Protein AF-A0AAN6EFH6-F1 (afdb_monomer)

Solvent-accessible surface area (backbone atoms only — not comparable to full-atom values): 8508 Å² total; per-residue (Å²): 135,86,79,78,78,80,76,51,71,67,56,56,50,52,53,49,53,52,50,52,51,48,52,50,52,50,49,52,53,52,48,52,51,59,75,43,40,64,59,54,35,51,49,51,51,49,50,53,52,48,44,20,63,74,75,39,75,72,63,33,43,45,85,37,90,80,42,63,46,86,91,47,92,83,66,49,70,56,91,55,82,63,49,54,42,30,51,51,43,48,54,44,51,52,51,41,49,51,53,46,45,30,64,72,47,38,34,56,50,36,46,72,70,65,50,82,51,67,73,57,33,54,52,48,18,58,52,49,49,52,52,54,50,50,54,53,51,50,52,51,49,53,50,51,64,72,70,51,84,132

Foldseek 3Di:
DDDDDDDDPVRVVVVVVVVVVVVVVVVVVVVVCVVCLLVVLVVVLCVVVVCCVPPVVVPQLQCDQDAFDPPDPVRDGDDDPSVVNVVVSVVSVVSNVLVCCLPVPQLVVCVVVVDPDPVVSNVSSVVVSVVVVCVVVVVVVVVVVVPDDD

Secondary structure (DSSP, 8-state):
--PPPPPPH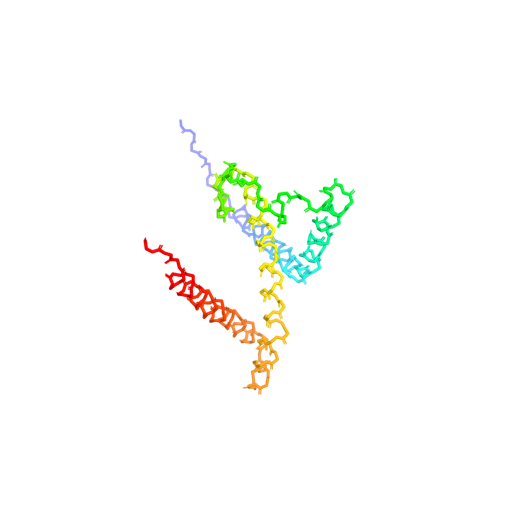HHHHHHHHHHHHHHHHHHHHHHHHHHTHHHHHHHHHHHHHHHHHHTSTT--TTTS---BPTT-TT--B---TTHHHHHHHHHHHHHHHHHHHIIIIIHHHHHHTT---HHHHHHHHHHHHHHHHHHHHHHHHHHHHHHS--

Structure (mmCIF, N/CA/C/O backbone):
data_AF-A0AAN6EFH6-F1
#
_entry.id   AF-A0AAN6EFH6-F1
#
loop_
_atom_site.group_PDB
_atom_site.id
_atom_site.type_symbol
_atom_site.label_atom_id
_atom_site.label_alt_id
_atom_site.label_comp_id
_atom_site.label_asym_id
_atom_site.label_entity_id
_atom_site.label_seq_id
_atom_site.pdbx_PDB_ins_code
_atom_site.Cartn_x
_atom_site.Cartn_y
_atom_site.Cartn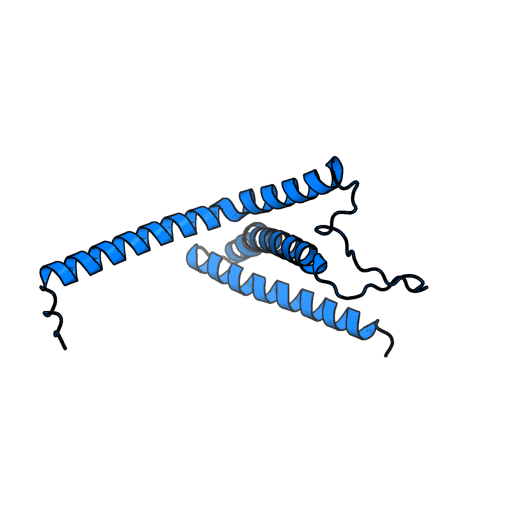_z
_atom_site.occupancy
_atom_site.B_iso_or_equiv
_atom_site.auth_seq_id
_atom_site.auth_comp_id
_atom_site.auth_asym_id
_atom_site.auth_atom_id
_atom_site.pdbx_PDB_model_num
ATOM 1 N N . MET A 1 1 ? 22.820 33.861 32.616 1.00 56.91 1 MET A N 1
ATOM 2 C CA . MET A 1 1 ? 22.102 32.608 32.305 1.00 56.91 1 MET A CA 1
ATOM 3 C C . MET A 1 1 ? 20.735 32.721 32.968 1.00 56.91 1 MET A C 1
ATOM 5 O O . MET A 1 1 ? 20.654 32.576 34.175 1.00 56.91 1 MET A O 1
ATOM 9 N N . SER A 1 2 ? 19.714 33.188 32.241 1.00 62.75 2 SER A N 1
ATOM 10 C CA . SER A 1 2 ? 18.385 33.460 32.815 1.00 62.75 2 SER A CA 1
ATOM 11 C C . SER A 1 2 ? 17.643 32.137 33.010 1.00 62.75 2 SER A C 1
ATOM 13 O O . SER A 1 2 ? 17.347 31.443 32.037 1.00 62.75 2 SER A O 1
ATOM 15 N N . GLU A 1 3 ? 17.396 31.765 34.267 1.00 67.75 3 GLU A N 1
ATOM 16 C CA . GLU A 1 3 ? 16.515 30.653 34.618 1.00 67.75 3 GLU A CA 1
ATOM 17 C C . GLU A 1 3 ? 15.085 31.006 34.193 1.00 67.75 3 GLU A C 1
ATOM 19 O O . GLU A 1 3 ? 14.548 32.049 34.567 1.00 67.75 3 GLU A O 1
ATOM 24 N N . ARG A 1 4 ? 14.466 30.156 33.365 1.00 72.56 4 ARG A N 1
ATOM 25 C CA . ARG A 1 4 ? 13.043 30.302 33.038 1.00 72.56 4 ARG A CA 1
ATOM 26 C C . ARG A 1 4 ? 12.221 30.005 34.299 1.00 72.56 4 ARG A C 1
ATOM 28 O O . ARG A 1 4 ? 12.445 28.951 34.894 1.00 72.56 4 ARG A O 1
ATOM 35 N N . PRO A 1 5 ? 11.262 30.865 34.683 1.00 75.44 5 PRO A N 1
ATOM 36 C CA . PRO A 1 5 ? 10.420 30.616 35.847 1.00 75.44 5 PRO A CA 1
ATOM 37 C C . PRO A 1 5 ? 9.601 29.332 35.663 1.00 75.44 5 PRO A C 1
ATOM 39 O O . PRO A 1 5 ? 9.161 29.009 34.555 1.00 75.44 5 PRO A O 1
ATOM 42 N N . ALA A 1 6 ? 9.416 28.584 36.753 1.00 80.38 6 ALA A N 1
ATOM 43 C CA . ALA A 1 6 ? 8.609 27.369 36.760 1.00 80.38 6 ALA A CA 1
ATOM 44 C C . ALA A 1 6 ? 7.155 27.695 36.379 1.00 80.38 6 ALA A C 1
ATOM 46 O O . ALA A 1 6 ? 6.561 28.624 36.927 1.00 80.38 6 ALA A O 1
ATOM 47 N N . LYS A 1 7 ? 6.590 26.935 35.432 1.00 83.00 7 LYS A N 1
ATOM 48 C CA . LYS A 1 7 ? 5.215 27.139 34.952 1.00 83.00 7 LYS A CA 1
ATOM 49 C C . LYS A 1 7 ? 4.211 27.027 36.096 1.00 83.00 7 LYS A C 1
ATOM 51 O O . LYS A 1 7 ? 4.292 26.104 36.910 1.00 83.00 7 LYS A O 1
ATOM 56 N N . SER A 1 8 ? 3.226 27.919 36.099 1.00 89.06 8 SER A N 1
ATOM 57 C CA . SER A 1 8 ? 2.106 27.857 37.036 1.00 89.06 8 SER A CA 1
ATOM 58 C C . SER A 1 8 ? 1.312 26.562 36.834 1.00 89.06 8 SER A C 1
ATOM 60 O O . SER A 1 8 ? 1.188 26.052 35.715 1.00 89.06 8 SER A O 1
ATOM 62 N N . TYR A 1 9 ? 0.731 26.025 37.911 1.00 87.62 9 TYR A N 1
ATOM 63 C CA . TYR A 1 9 ? -0.115 24.826 37.862 1.00 87.62 9 TYR A CA 1
ATOM 64 C C . TYR A 1 9 ? -1.192 24.926 36.766 1.00 87.62 9 TYR A C 1
ATOM 66 O O . TYR A 1 9 ? -1.396 23.970 36.014 1.00 87.62 9 TYR A O 1
ATOM 74 N N . PHE A 1 10 ? -1.814 26.100 36.617 1.00 91.62 10 PHE A N 1
ATOM 75 C CA . PHE A 1 10 ? -2.847 26.354 35.611 1.00 91.62 10 PHE A CA 1
ATOM 76 C C . PHE A 1 10 ? -2.316 26.294 34.177 1.00 91.62 10 PHE A C 1
ATOM 78 O O . PHE A 1 10 ? -2.964 25.692 33.325 1.00 91.62 10 PHE A O 1
ATOM 85 N N . GLU A 1 11 ? -1.120 26.828 33.920 1.00 90.31 11 GLU A N 1
ATOM 86 C CA . GLU A 1 11 ? -0.471 26.739 32.605 1.00 90.31 11 GLU A CA 1
ATOM 87 C C . GLU A 1 11 ? -0.141 25.281 32.268 1.00 90.31 11 GLU A C 1
ATOM 89 O O . GLU A 1 11 ? -0.429 24.807 31.173 1.00 90.31 11 GLU A O 1
ATOM 94 N N . SER A 1 12 ? 0.375 24.523 33.243 1.00 88.75 12 SER A N 1
ATOM 95 C CA . SER A 1 12 ? 0.679 23.100 33.050 1.00 88.75 12 SER A CA 1
ATOM 96 C C . SER A 1 12 ? -0.571 22.250 32.777 1.00 88.75 12 SER A C 1
ATOM 98 O O . SER A 1 12 ? -0.511 21.283 32.013 1.00 88.75 12 SER A O 1
ATOM 100 N N . LYS A 1 13 ? -1.711 22.598 33.391 1.00 92.75 13 LYS A N 1
ATOM 101 C CA . LYS A 1 13 ? -2.997 21.922 33.186 1.00 92.75 13 LYS A CA 1
ATOM 102 C C . LYS A 1 13 ? -3.584 22.274 31.818 1.00 92.75 13 LYS A C 1
ATOM 104 O O . LYS A 1 13 ? -3.975 21.363 31.091 1.00 92.75 13 LYS A O 1
ATOM 109 N N . ALA A 1 14 ? -3.558 23.553 31.441 1.00 93.62 14 ALA A N 1
ATOM 110 C CA . ALA A 1 14 ? -4.000 24.024 30.131 1.00 93.62 14 ALA A CA 1
ATOM 111 C C . ALA A 1 14 ? -3.192 23.385 28.988 1.00 93.62 14 ALA A C 1
ATOM 113 O O . ALA A 1 14 ? -3.777 22.906 28.017 1.00 93.62 14 ALA A O 1
ATOM 114 N N . ASP A 1 15 ? -1.866 23.276 29.132 1.00 93.31 15 ASP A N 1
ATOM 115 C CA . ASP A 1 15 ? -0.997 22.609 28.153 1.00 93.31 15 ASP A CA 1
ATOM 116 C C . ASP A 1 15 ? -1.350 21.119 27.984 1.00 93.31 15 ASP A C 1
ATOM 118 O O . ASP A 1 15 ? -1.393 20.607 26.862 1.00 93.31 15 ASP A O 1
ATOM 122 N N . LYS A 1 16 ? -1.637 20.408 29.087 1.00 90.75 16 LYS A N 1
ATOM 123 C CA . LYS A 1 16 ? -2.042 18.989 29.060 1.00 90.75 16 LYS A CA 1
ATOM 124 C C . LYS A 1 16 ? -3.399 18.791 28.392 1.00 90.75 16 LYS A C 1
ATOM 126 O O . LYS A 1 16 ? -3.548 17.878 27.582 1.00 90.75 16 LYS A O 1
ATOM 131 N N . GLU A 1 17 ? -4.374 19.640 28.704 1.00 91.69 17 GLU A N 1
ATOM 132 C CA . GLU A 1 17 ? -5.705 19.609 28.089 1.00 91.69 17 GLU A CA 1
ATOM 133 C C . GLU A 1 17 ? -5.634 19.935 26.589 1.00 91.69 17 GLU A C 1
ATOM 135 O O . GLU A 1 17 ? -6.232 19.230 25.772 1.00 91.69 17 GLU A O 1
ATOM 140 N N . ALA A 1 18 ? -4.830 20.930 26.201 1.00 91.06 18 ALA A N 1
ATOM 141 C CA . ALA A 1 18 ? -4.577 21.264 24.802 1.00 91.06 18 ALA A CA 1
ATOM 142 C C . ALA A 1 18 ? -3.886 20.112 24.049 1.00 91.06 18 ALA A C 1
ATOM 144 O O . ALA A 1 18 ? -4.290 19.773 22.933 1.00 91.06 18 ALA A O 1
ATOM 145 N N . ALA A 1 19 ? -2.892 19.461 24.662 1.00 90.56 19 ALA A N 1
ATOM 146 C CA . ALA A 1 19 ? -2.216 18.299 24.089 1.00 90.56 19 ALA A CA 1
ATOM 147 C C . ALA A 1 19 ? -3.155 17.088 23.938 1.00 90.56 19 ALA A C 1
ATOM 149 O O . ALA A 1 19 ? -3.133 16.432 22.896 1.00 90.56 19 ALA A O 1
ATOM 150 N N . ALA A 1 20 ? -4.016 16.824 24.926 1.00 90.62 20 ALA A N 1
ATOM 151 C CA . ALA A 1 20 ? -5.019 15.758 24.870 1.00 90.62 20 ALA A CA 1
ATOM 152 C C . ALA A 1 20 ? -6.088 16.023 23.796 1.00 90.62 20 ALA A C 1
ATOM 154 O O . ALA A 1 20 ? -6.486 15.119 23.059 1.00 90.62 20 ALA A O 1
ATOM 155 N N . LYS A 1 21 ? -6.524 17.279 23.644 1.00 91.50 21 LYS A N 1
ATOM 156 C CA . LYS A 1 21 ? -7.442 17.673 22.569 1.00 91.50 21 LYS A CA 1
ATOM 157 C C . LYS A 1 21 ? -6.787 17.525 21.194 1.00 91.50 21 LYS A C 1
ATOM 159 O O . LYS A 1 21 ? -7.423 17.015 20.273 1.00 91.50 21 LYS A O 1
ATOM 164 N N . LYS A 1 22 ? -5.512 17.910 21.058 1.00 89.75 22 LYS A N 1
ATOM 165 C CA . LYS A 1 22 ? -4.737 17.734 19.820 1.00 89.75 22 LYS A CA 1
ATOM 166 C C . LYS A 1 22 ? -4.571 16.258 19.463 1.00 89.75 22 LYS A C 1
ATOM 168 O O . LYS A 1 22 ? -4.802 15.905 18.314 1.00 89.75 22 LYS A O 1
ATOM 173 N N . SER A 1 23 ? -4.207 15.394 20.413 1.00 85.62 23 SER A N 1
ATOM 174 C CA . SER A 1 23 ? -4.074 13.954 20.148 1.00 85.62 23 SER A CA 1
ATOM 175 C C . SER A 1 23 ? -5.414 13.313 19.778 1.00 85.62 23 SER A C 1
ATOM 177 O O . SER A 1 23 ? -5.454 12.487 18.873 1.00 85.62 23 SER A O 1
ATOM 179 N N . SER A 1 24 ? -6.520 13.751 20.388 1.00 90.62 24 SER A N 1
ATOM 180 C CA . SER A 1 24 ? -7.875 13.335 20.003 1.00 90.62 24 SER A CA 1
ATOM 181 C C . SER A 1 24 ? -8.220 13.745 18.567 1.00 90.62 24 SER A C 1
ATOM 183 O O . SER A 1 24 ? -8.648 12.906 17.776 1.00 90.62 24 SER A O 1
ATOM 185 N N . ALA A 1 25 ? -7.952 15.000 18.190 1.00 91.50 25 ALA A N 1
ATOM 186 C CA . ALA A 1 25 ? -8.167 15.478 16.825 1.00 91.50 25 ALA A CA 1
ATOM 187 C C . ALA A 1 25 ? -7.293 14.726 15.804 1.00 91.50 25 ALA A C 1
ATOM 189 O O . ALA A 1 25 ? -7.783 14.315 14.756 1.00 91.50 25 ALA A O 1
ATOM 190 N N . LEU A 1 26 ? -6.018 14.483 16.126 1.00 92.19 26 LEU A N 1
ATOM 191 C CA . LEU A 1 26 ? -5.123 13.684 15.284 1.00 92.19 26 LEU A CA 1
ATOM 192 C C . LEU A 1 26 ? -5.626 12.246 15.131 1.00 92.19 26 LEU A C 1
ATOM 194 O O . LEU A 1 26 ? -5.626 11.725 14.022 1.00 92.19 26 LEU A O 1
ATOM 198 N N . ASN A 1 27 ? -6.108 11.622 16.207 1.00 90.69 27 ASN A N 1
ATOM 199 C CA . ASN A 1 27 ? -6.675 10.277 16.150 1.00 90.69 27 ASN A CA 1
ATOM 200 C C . ASN A 1 27 ? -7.923 10.223 15.265 1.00 90.69 27 ASN A C 1
ATOM 202 O O . ASN A 1 27 ? -8.056 9.283 14.490 1.00 90.69 27 ASN A O 1
ATOM 206 N N . GLN A 1 28 ? -8.798 11.230 15.334 1.00 91.69 28 GLN A N 1
ATOM 207 C CA . GLN A 1 28 ? -9.978 11.320 14.468 1.00 91.69 28 GLN A CA 1
ATOM 208 C C . GLN A 1 28 ? -9.589 11.451 12.992 1.00 91.69 28 GLN A C 1
ATOM 210 O O . GLN A 1 28 ? -10.135 10.744 12.151 1.00 91.69 28 GLN A O 1
ATOM 215 N N . VAL A 1 29 ? -8.610 12.305 12.674 1.00 90.62 29 VAL A N 1
ATOM 216 C CA . VAL A 1 29 ? -8.111 12.463 11.298 1.00 90.62 29 VAL A CA 1
ATOM 217 C C . VAL A 1 29 ? -7.440 11.180 10.803 1.00 90.62 29 VAL A C 1
ATOM 219 O O . VAL A 1 29 ? -7.705 10.750 9.684 1.00 90.62 29 VAL A O 1
ATOM 222 N N . CYS A 1 30 ? -6.614 10.534 11.630 1.00 89.31 30 CYS A N 1
ATOM 223 C CA . CYS A 1 30 ? -5.979 9.261 11.290 1.00 89.31 30 CYS A CA 1
ATOM 224 C C . CYS A 1 30 ? -7.010 8.147 11.075 1.00 89.31 30 CYS A C 1
ATOM 226 O O . CYS A 1 30 ? -6.887 7.398 10.113 1.00 89.31 30 CYS A O 1
ATOM 228 N N . GLN A 1 31 ? -8.033 8.048 11.930 1.00 87.00 31 GLN A N 1
ATOM 229 C CA . GLN A 1 31 ? -9.126 7.087 11.761 1.00 87.00 31 GLN A CA 1
ATOM 230 C C . GLN A 1 31 ? -9.882 7.345 10.462 1.00 87.00 31 GLN A C 1
ATOM 232 O O . GLN A 1 31 ? -10.006 6.438 9.652 1.00 87.00 31 GLN A O 1
ATOM 237 N N . TRP A 1 32 ? -10.265 8.595 10.195 1.00 89.69 32 TRP A N 1
ATOM 238 C CA . TRP A 1 32 ? -10.922 8.959 8.943 1.00 89.69 32 TRP A CA 1
ATOM 239 C C . TRP A 1 32 ? -10.063 8.628 7.713 1.00 89.69 32 TRP A C 1
ATOM 241 O O . TRP A 1 32 ? -10.575 8.120 6.715 1.00 89.69 32 TRP A O 1
ATOM 251 N N . ALA A 1 33 ? -8.753 8.877 7.772 1.00 86.31 33 ALA A N 1
ATOM 252 C CA . ALA A 1 33 ? -7.838 8.541 6.685 1.00 86.31 33 ALA A CA 1
ATOM 253 C C . ALA A 1 33 ? -7.753 7.021 6.454 1.00 86.31 33 ALA A C 1
ATOM 255 O O . ALA A 1 33 ? -7.739 6.582 5.304 1.00 86.31 33 ALA A O 1
ATOM 256 N N . VAL A 1 34 ? -7.735 6.227 7.531 1.00 85.38 34 VAL A N 1
ATOM 257 C CA . VAL A 1 34 ? -7.753 4.754 7.482 1.00 85.38 34 VAL A CA 1
ATOM 258 C C . VAL A 1 34 ? -9.089 4.232 6.948 1.00 85.38 34 VAL A C 1
ATOM 260 O O . VAL A 1 34 ? -9.107 3.355 6.087 1.00 85.38 34 VAL A O 1
ATOM 263 N N . ASP A 1 35 ? -10.208 4.807 7.374 1.00 86.25 35 ASP A N 1
ATOM 264 C CA . ASP A 1 35 ? -11.541 4.387 6.932 1.00 86.25 35 ASP A CA 1
ATOM 265 C C . ASP A 1 35 ? -11.744 4.656 5.430 1.00 86.25 35 ASP A C 1
ATOM 267 O O . ASP A 1 35 ? -12.347 3.855 4.714 1.00 86.25 35 ASP A O 1
ATOM 271 N N . ASN A 1 36 ? -11.161 5.745 4.916 1.00 90.44 36 ASN A N 1
ATOM 272 C CA . ASN A 1 36 ? -11.186 6.098 3.493 1.00 90.44 36 ASN A CA 1
ATOM 273 C C . ASN A 1 36 ? -10.017 5.512 2.684 1.00 90.44 36 ASN A C 1
ATOM 275 O O . ASN A 1 36 ? -9.895 5.776 1.484 1.00 90.44 36 ASN A O 1
ATOM 279 N N . GLN A 1 37 ? -9.156 4.701 3.301 1.00 88.44 37 GLN A N 1
ATOM 280 C CA . GLN A 1 37 ? -7.924 4.201 2.689 1.00 88.44 37 GLN A CA 1
ATOM 281 C C . GLN A 1 37 ? -8.189 3.398 1.405 1.00 88.44 37 GLN A C 1
ATOM 283 O O . GLN A 1 37 ? -7.415 3.488 0.451 1.00 88.44 37 GLN A O 1
ATOM 288 N N . THR A 1 38 ? -9.311 2.671 1.336 1.00 89.31 38 THR A N 1
ATOM 289 C CA . THR A 1 38 ? -9.741 1.949 0.121 1.00 89.31 38 THR A CA 1
ATOM 290 C C . THR A 1 38 ? -10.006 2.909 -1.042 1.00 89.31 38 THR A C 1
ATOM 292 O O . THR A 1 38 ? -9.563 2.664 -2.159 1.00 89.31 38 THR A O 1
ATOM 295 N N . GLY A 1 39 ? -10.697 4.023 -0.782 1.00 90.88 39 GLY A N 1
ATOM 296 C CA . GLY A 1 39 ? -11.054 5.001 -1.809 1.00 90.88 39 GLY A CA 1
ATOM 297 C C . GLY A 1 39 ? -9.832 5.737 -2.350 1.00 90.88 39 GLY A C 1
ATOM 298 O O . GLY A 1 39 ? -9.631 5.785 -3.560 1.00 90.88 39 GLY A O 1
ATOM 299 N N . TRP A 1 40 ? -8.972 6.249 -1.464 1.00 90.25 40 TRP A N 1
ATOM 300 C CA . TRP A 1 40 ? -7.777 6.983 -1.888 1.00 90.25 40 TRP A CA 1
ATOM 301 C C . TRP A 1 40 ? -6.744 6.089 -2.578 1.00 90.25 40 TRP A C 1
ATOM 303 O O . TRP A 1 40 ? -6.145 6.516 -3.560 1.00 90.25 40 TRP A O 1
ATOM 313 N N . SER A 1 41 ? -6.557 4.841 -2.129 1.00 90.75 41 SER A N 1
ATOM 314 C CA . SER A 1 41 ? -5.647 3.902 -2.809 1.00 90.75 41 SER A CA 1
ATOM 315 C C . SER A 1 41 ? -6.143 3.528 -4.208 1.00 90.75 41 SER A C 1
ATOM 317 O O . SER A 1 41 ? -5.354 3.548 -5.151 1.00 90.75 41 SER A O 1
ATOM 319 N N . LEU A 1 42 ? -7.447 3.280 -4.380 1.00 92.44 42 LEU A N 1
ATOM 320 C CA . LEU A 1 42 ? -8.049 3.082 -5.702 1.00 92.44 42 LEU A CA 1
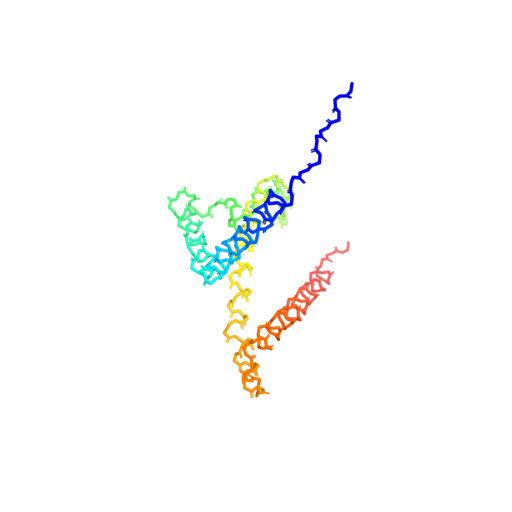ATOM 321 C C . LEU A 1 42 ? -7.923 4.325 -6.583 1.00 92.44 42 LEU A C 1
ATOM 323 O O . LEU A 1 42 ? -7.554 4.201 -7.747 1.00 92.44 42 LEU A O 1
ATOM 327 N N . ALA A 1 43 ? -8.188 5.513 -6.036 1.00 93.62 43 ALA A N 1
ATOM 328 C CA . ALA A 1 43 ? -8.057 6.766 -6.771 1.00 93.62 43 ALA A CA 1
ATOM 329 C C . ALA A 1 43 ? -6.615 6.992 -7.243 1.00 93.62 43 ALA A C 1
ATO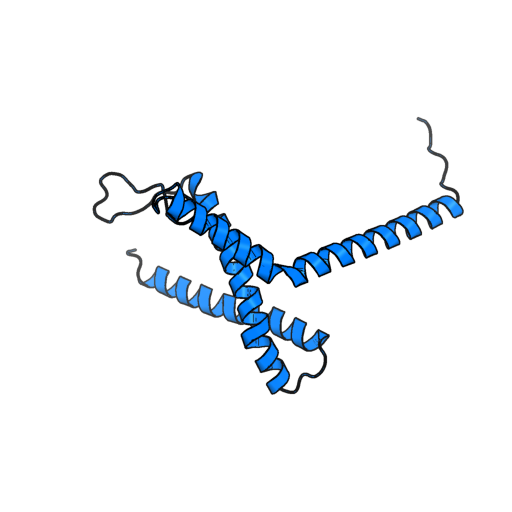M 331 O O . ALA A 1 43 ? -6.401 7.322 -8.404 1.00 93.62 43 ALA A O 1
ATOM 332 N N . LEU A 1 44 ? -5.618 6.756 -6.385 1.00 92.94 44 LEU A N 1
ATOM 333 C CA . LEU A 1 44 ? -4.205 6.873 -6.748 1.00 92.94 44 LEU A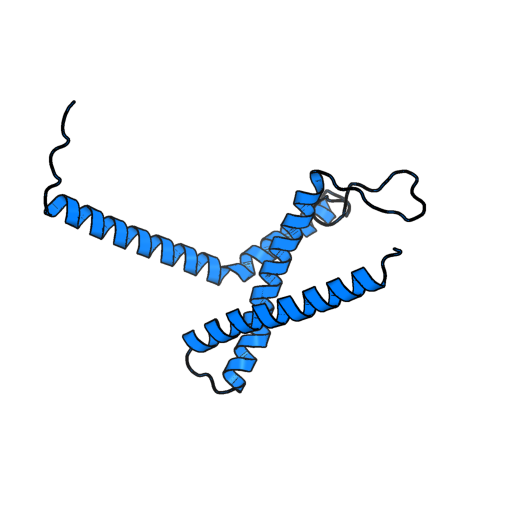 CA 1
ATOM 334 C C . LEU A 1 44 ? -3.807 5.875 -7.839 1.00 92.94 44 LEU A C 1
ATOM 336 O O . LEU A 1 44 ? -3.154 6.265 -8.803 1.00 92.94 44 LEU A O 1
ATOM 340 N N . LEU A 1 45 ? -4.227 4.611 -7.733 1.00 92.44 45 LEU A N 1
ATOM 341 C CA . LEU A 1 45 ? -3.969 3.618 -8.780 1.00 92.44 45 LEU A CA 1
ATOM 342 C C . LEU A 1 45 ? -4.649 4.006 -10.096 1.00 92.44 45 LEU A C 1
ATOM 344 O O . LEU A 1 45 ? -4.019 3.938 -11.148 1.00 92.44 45 LEU A O 1
ATOM 348 N N . ALA A 1 46 ? -5.902 4.459 -10.045 1.00 92.44 46 ALA A N 1
ATOM 349 C CA . ALA A 1 46 ? -6.631 4.920 -11.221 1.00 92.44 46 ALA A CA 1
ATOM 350 C C . ALA A 1 46 ? -5.960 6.137 -11.873 1.00 92.44 46 ALA A C 1
ATOM 352 O O . ALA A 1 46 ? -5.872 6.197 -13.095 1.00 92.44 46 ALA A O 1
ATOM 353 N N . LEU A 1 47 ? -5.440 7.077 -11.077 1.00 92.94 47 LEU A N 1
ATOM 354 C CA . LEU A 1 47 ? -4.686 8.227 -11.575 1.00 92.94 47 LEU A CA 1
ATOM 355 C C . LEU A 1 47 ? -3.370 7.807 -12.237 1.00 92.94 47 LEU A C 1
ATOM 357 O O . LEU A 1 47 ? -3.053 8.314 -13.309 1.00 92.94 47 LEU A O 1
ATOM 361 N N . ILE A 1 48 ? -2.625 6.872 -11.639 1.00 90.62 48 ILE A N 1
ATOM 362 C CA . ILE A 1 48 ? -1.372 6.359 -12.213 1.00 90.62 48 ILE A CA 1
ATOM 363 C C . ILE A 1 48 ? -1.641 5.655 -13.550 1.00 90.62 48 ILE A C 1
ATOM 365 O O . ILE A 1 48 ? -0.999 5.974 -14.548 1.00 90.62 48 ILE A O 1
ATOM 369 N N . HIS A 1 49 ? -2.619 4.747 -13.596 1.00 88.81 49 HIS A N 1
ATOM 370 C CA . HIS A 1 49 ? -2.991 4.035 -14.826 1.00 88.81 49 HIS A CA 1
ATOM 371 C C . HIS A 1 49 ? -3.586 4.974 -15.879 1.00 88.81 49 HIS A C 1
ATOM 373 O O . HIS A 1 49 ? -3.281 4.857 -17.063 1.00 88.81 49 HIS A O 1
ATOM 379 N N . GLY A 1 50 ? -4.390 5.951 -15.456 1.00 89.12 50 GLY A N 1
ATOM 380 C CA . GLY A 1 50 ? -4.908 6.998 -16.331 1.00 89.12 50 GLY A CA 1
ATOM 381 C C . GLY A 1 50 ? -3.787 7.833 -16.946 1.00 89.12 50 GLY A C 1
ATOM 382 O O . GLY A 1 50 ? -3.791 8.065 -18.153 1.00 89.12 50 GLY A O 1
ATOM 383 N N . TYR A 1 51 ? -2.788 8.225 -16.151 1.00 89.31 51 TYR A N 1
ATOM 384 C CA . TYR A 1 51 ? -1.606 8.922 -16.655 1.00 89.31 51 TYR A CA 1
ATOM 385 C C . TYR A 1 51 ? -0.835 8.073 -17.675 1.00 89.31 51 TYR A C 1
ATOM 387 O O . TYR A 1 51 ? -0.450 8.570 -18.735 1.00 89.31 51 TYR A O 1
ATOM 395 N N . ASP A 1 52 ? -0.654 6.785 -17.381 1.00 87.31 52 ASP A N 1
ATOM 396 C CA . ASP A 1 52 ? 0.084 5.858 -18.235 1.00 87.31 52 ASP A CA 1
ATOM 397 C C . ASP A 1 52 ? -0.576 5.680 -19.612 1.00 87.31 52 ASP A C 1
ATOM 399 O O . ASP A 1 52 ? 0.099 5.704 -20.641 1.00 87.31 52 ASP A O 1
ATOM 403 N N . VAL A 1 53 ? -1.908 5.573 -19.643 1.00 86.88 53 VAL A N 1
ATOM 404 C CA . VAL A 1 53 ? -2.690 5.416 -20.879 1.00 86.88 53 VAL A CA 1
ATOM 405 C C . VAL A 1 53 ? -2.784 6.718 -21.674 1.00 86.88 53 VAL A C 1
ATOM 407 O O . VAL A 1 53 ? -2.703 6.680 -22.899 1.00 86.88 53 VAL A O 1
ATOM 410 N N . VAL A 1 54 ? -2.969 7.859 -21.005 1.00 88.00 54 VAL A N 1
ATOM 411 C CA . VAL A 1 54 ? -3.254 9.140 -21.676 1.00 88.00 54 VAL A CA 1
ATOM 412 C C . VAL A 1 54 ? -1.984 9.868 -22.113 1.00 88.00 54 VAL A C 1
ATOM 414 O O . VAL A 1 54 ? -1.976 10.485 -23.174 1.00 88.00 54 VAL A O 1
ATOM 417 N N . PHE A 1 55 ? -0.915 9.816 -21.314 1.00 85.69 55 PHE A N 1
ATOM 418 C CA . PHE A 1 55 ? 0.279 10.638 -21.540 1.00 85.69 55 PHE A CA 1
ATOM 419 C C . PHE A 1 55 ? 1.531 9.822 -21.844 1.00 85.69 55 PHE A C 1
ATOM 421 O O . PHE A 1 55 ? 2.359 10.260 -22.639 1.00 85.69 55 PHE A O 1
ATOM 428 N N . ALA A 1 56 ? 1.689 8.656 -21.216 1.00 80.38 56 ALA A N 1
ATOM 429 C CA . ALA A 1 56 ? 2.923 7.881 -21.316 1.00 80.38 56 ALA A CA 1
ATOM 430 C C . ALA A 1 56 ? 2.846 6.702 -22.296 1.00 80.38 56 ALA A C 1
ATOM 432 O O . ALA A 1 56 ? 3.807 5.949 -22.378 1.00 80.38 56 ALA A O 1
ATOM 433 N N . ASN A 1 57 ? 1.737 6.505 -23.022 1.00 82.25 57 ASN A N 1
ATOM 434 C CA . ASN A 1 57 ? 1.549 5.388 -23.960 1.00 82.25 57 ASN A CA 1
ATOM 435 C C . ASN A 1 57 ? 1.960 4.013 -23.390 1.00 82.25 57 ASN A C 1
ATOM 437 O O . ASN A 1 57 ? 2.510 3.179 -24.108 1.00 82.25 57 ASN A O 1
ATOM 441 N N . LYS A 1 58 ? 1.680 3.765 -22.106 1.00 75.62 58 LYS A N 1
ATOM 442 C CA . LYS A 1 58 ? 2.059 2.546 -21.371 1.00 75.62 58 LYS A CA 1
ATOM 443 C C . LYS A 1 58 ? 3.555 2.356 -21.114 1.00 75.62 58 LYS A C 1
ATOM 445 O O . LYS A 1 58 ? 4.003 1.227 -20.954 1.00 75.62 58 LYS A O 1
ATOM 450 N N . THR A 1 59 ? 4.352 3.420 -21.074 1.00 77.56 59 THR A N 1
ATOM 451 C CA . THR A 1 59 ? 5.790 3.324 -20.766 1.00 77.56 59 THR A CA 1
ATOM 452 C C . THR A 1 59 ? 6.178 4.062 -19.490 1.00 77.56 59 THR A C 1
ATOM 454 O O . THR A 1 59 ? 7.360 4.337 -19.277 1.00 77.56 59 THR A O 1
ATOM 457 N N . SER A 1 60 ? 5.218 4.426 -18.632 1.00 83.06 60 SER A N 1
ATOM 458 C CA . SER A 1 60 ? 5.531 5.209 -17.438 1.00 83.06 60 SER A CA 1
ATOM 459 C C . SER A 1 60 ? 6.448 4.449 -16.466 1.00 83.06 60 SER A C 1
ATOM 461 O O . SER A 1 60 ? 6.318 3.231 -16.289 1.00 83.06 60 SER A O 1
ATOM 463 N N . PRO A 1 61 ? 7.329 5.175 -15.751 1.00 81.44 61 PRO A N 1
ATOM 464 C CA . PRO A 1 61 ? 8.212 4.603 -14.733 1.00 81.44 61 PRO A CA 1
ATOM 465 C C . PRO A 1 61 ? 7.467 4.045 -13.514 1.00 81.44 61 PRO A C 1
ATOM 467 O O . PRO A 1 61 ? 8.071 3.379 -12.681 1.00 81.44 61 PRO A O 1
ATOM 470 N N . PHE A 1 62 ? 6.169 4.331 -13.378 1.00 82.19 62 PHE A N 1
ATOM 471 C CA . PHE A 1 62 ? 5.340 3.804 -12.296 1.00 82.19 62 PHE A CA 1
ATOM 472 C C . PHE A 1 62 ? 4.930 2.351 -12.532 1.00 82.19 62 PHE A C 1
ATOM 474 O O . PHE A 1 62 ? 4.820 1.594 -11.576 1.00 82.19 62 PHE A O 1
ATOM 481 N N . VAL A 1 63 ? 4.705 1.963 -13.789 1.00 81.81 63 VAL A N 1
ATOM 482 C CA . VAL A 1 63 ? 4.182 0.632 -14.141 1.00 81.81 63 VAL A CA 1
ATOM 483 C C . VAL A 1 63 ? 5.264 -0.257 -14.759 1.00 81.81 63 VAL A C 1
ATOM 485 O O . VAL A 1 63 ? 5.179 -1.476 -14.649 1.00 81.81 63 VAL A O 1
ATO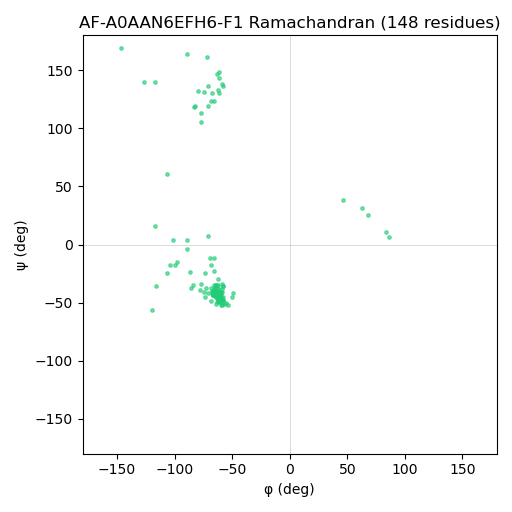M 488 N N . HIS A 1 64 ? 6.309 0.330 -15.352 1.00 83.06 64 HIS A N 1
ATOM 489 C CA . HIS A 1 64 ? 7.345 -0.411 -16.071 1.00 83.06 64 HIS A CA 1
ATOM 490 C C . HIS A 1 64 ? 8.751 -0.083 -15.563 1.00 83.06 64 HIS A C 1
ATOM 492 O O . HIS A 1 64 ? 9.086 1.082 -15.331 1.00 83.06 64 HIS A O 1
ATOM 498 N N . LEU A 1 65 ? 9.593 -1.115 -15.465 1.00 84.25 65 LEU A N 1
ATOM 499 C CA . LEU A 1 65 ? 11.031 -0.982 -15.225 1.00 84.25 65 LEU A CA 1
ATOM 500 C C . LEU A 1 65 ? 11.687 -0.218 -16.383 1.00 84.25 65 LEU A C 1
ATOM 502 O O . LEU A 1 65 ? 11.426 -0.502 -17.548 1.00 84.25 65 LEU A O 1
ATOM 506 N N . GLN A 1 66 ? 12.528 0.767 -16.060 1.00 83.81 66 GLN A N 1
ATOM 507 C CA . GLN A 1 66 ? 13.035 1.736 -17.045 1.00 83.81 66 GLN A CA 1
ATOM 508 C C . GLN A 1 66 ? 14.486 1.499 -17.476 1.00 83.81 66 GLN A C 1
ATOM 510 O O . GLN A 1 66 ? 14.925 2.061 -18.475 1.00 83.81 66 GLN A O 1
ATOM 515 N N . HIS A 1 67 ? 15.252 0.720 -16.716 1.00 83.81 67 HIS A N 1
ATOM 516 C CA . HIS A 1 67 ? 16.701 0.594 -16.892 1.00 83.81 67 HIS A CA 1
ATOM 517 C C . HIS A 1 67 ? 17.057 -0.754 -17.522 1.00 83.81 67 HIS A C 1
ATOM 519 O O . HIS A 1 67 ? 17.725 -1.577 -16.908 1.00 83.81 67 HIS A O 1
ATOM 525 N N . GLN A 1 68 ? 16.562 -1.016 -18.732 1.00 83.94 68 GLN A N 1
ATOM 526 C CA . GLN A 1 68 ? 16.932 -2.228 -19.465 1.00 83.94 68 GLN A CA 1
ATOM 527 C C . GLN A 1 68 ? 18.390 -2.139 -19.939 1.00 83.94 68 GLN A C 1
ATOM 529 O O . GLN A 1 68 ? 18.815 -1.098 -20.449 1.00 83.94 68 GLN A O 1
ATOM 534 N N . ILE A 1 69 ? 19.152 -3.226 -19.798 1.00 85.94 69 ILE A N 1
ATOM 535 C CA . ILE A 1 69 ? 20.544 -3.283 -20.255 1.00 85.94 69 ILE A CA 1
ATOM 536 C C . ILE A 1 69 ? 20.557 -3.313 -21.785 1.00 85.94 69 ILE A C 1
ATOM 538 O O . ILE A 1 69 ? 20.006 -4.214 -22.419 1.00 85.94 69 ILE A O 1
ATOM 542 N N . SER A 1 70 ? 21.186 -2.309 -22.396 1.00 83.06 70 SER A N 1
ATOM 543 C CA . SER A 1 70 ? 21.280 -2.216 -23.855 1.00 83.06 70 SER A CA 1
ATOM 544 C C . SER A 1 70 ? 22.185 -3.321 -24.407 1.00 83.06 70 SER A C 1
ATOM 546 O O . SER A 1 70 ? 23.351 -3.406 -24.035 1.00 83.06 70 SER A O 1
ATOM 548 N N . GLY A 1 71 ? 21.658 -4.142 -25.320 1.00 82.81 71 GLY A N 1
ATOM 549 C CA . GLY A 1 71 ? 22.412 -5.219 -25.974 1.00 82.81 71 GLY A CA 1
ATOM 550 C C . GLY A 1 71 ? 22.445 -6.550 -25.216 1.00 82.81 71 GLY A C 1
ATOM 551 O O . GLY A 1 71 ? 23.137 -7.467 -25.650 1.00 82.81 71 GLY A O 1
ATOM 552 N N . ASP A 1 72 ? 21.696 -6.681 -24.119 1.00 85.00 72 ASP A N 1
ATOM 553 C CA . ASP A 1 72 ? 21.583 -7.941 -23.389 1.00 85.00 72 ASP A CA 1
ATOM 554 C C . ASP A 1 72 ? 20.544 -8.877 -24.027 1.00 85.00 72 ASP A C 1
ATOM 556 O O . ASP A 1 72 ? 19.357 -8.552 -24.100 1.00 85.00 72 ASP A O 1
ATOM 560 N N . ALA A 1 73 ? 20.986 -10.059 -24.464 1.00 80.06 73 ALA A N 1
ATOM 561 C CA . ALA A 1 73 ? 20.129 -11.066 -25.094 1.00 80.06 73 ALA A CA 1
ATOM 562 C C . ALA A 1 73 ? 19.076 -11.643 -24.132 1.00 80.06 73 ALA A C 1
ATOM 564 O O . ALA A 1 73 ? 18.036 -12.128 -24.572 1.00 80.06 73 ALA A O 1
ATOM 565 N N . GLU A 1 74 ? 19.331 -11.563 -22.826 1.00 82.38 74 GLU A N 1
ATOM 566 C CA . GLU A 1 74 ? 18.421 -12.033 -21.780 1.00 82.38 74 GLU A CA 1
ATOM 567 C C . GLU A 1 74 ? 17.430 -10.952 -21.318 1.00 82.38 74 GLU A C 1
ATOM 569 O O . GLU A 1 74 ? 16.541 -11.231 -20.514 1.00 82.38 74 GLU A O 1
ATOM 574 N N . GLY A 1 75 ? 17.551 -9.721 -21.834 1.00 82.62 75 GLY A N 1
ATOM 575 C CA . GLY A 1 75 ? 16.633 -8.623 -21.530 1.00 82.62 75 GLY A CA 1
ATOM 576 C C . GLY A 1 75 ? 16.627 -8.206 -20.057 1.00 82.62 75 GLY A C 1
ATOM 577 O O . GLY A 1 75 ? 15.583 -7.790 -19.551 1.00 82.62 75 GLY A O 1
ATOM 578 N N . ARG A 1 76 ? 17.760 -8.326 -19.351 1.00 85.94 76 ARG A N 1
ATOM 579 C CA . ARG A 1 76 ? 17.844 -7.985 -17.926 1.00 85.94 76 ARG A CA 1
ATOM 580 C C . ARG A 1 76 ? 17.777 -6.471 -17.705 1.00 85.94 76 ARG A C 1
ATOM 582 O O . ARG A 1 76 ? 18.010 -5.659 -18.605 1.00 85.94 76 ARG A O 1
ATOM 589 N N . PHE A 1 77 ? 17.459 -6.100 -16.468 1.00 87.62 77 PHE A N 1
ATOM 590 C CA . PHE A 1 77 ? 17.345 -4.715 -16.018 1.00 87.62 77 PHE A CA 1
ATOM 591 C C . PHE A 1 77 ? 18.388 -4.413 -14.942 1.00 87.62 77 PHE A C 1
ATOM 593 O O . PHE A 1 77 ? 18.633 -5.225 -14.050 1.00 87.62 77 PHE A O 1
ATOM 600 N N . GLU A 1 78 ? 18.975 -3.227 -15.016 1.00 86.75 78 GLU A N 1
ATOM 601 C CA . GLU A 1 78 ? 19.836 -2.659 -13.986 1.00 86.75 78 GLU A CA 1
ATOM 602 C C . GLU A 1 78 ? 19.026 -1.855 -12.969 1.00 86.75 78 GLU A C 1
ATOM 604 O O . GLU A 1 78 ? 17.876 -1.480 -13.195 1.00 86.75 78 GLU A O 1
ATOM 609 N N . ARG A 1 79 ? 19.643 -1.565 -11.823 1.00 85.81 79 ARG A N 1
ATOM 610 C CA . ARG A 1 79 ? 19.057 -0.673 -10.823 1.00 85.81 79 ARG A CA 1
ATOM 611 C C . ARG A 1 79 ? 19.276 0.776 -11.239 1.00 85.81 79 ARG A C 1
ATOM 613 O O . ARG A 1 79 ? 20.411 1.185 -11.470 1.00 85.81 79 ARG A O 1
ATOM 620 N N . GLY A 1 80 ? 18.233 1.596 -11.185 1.00 87.56 80 GLY A N 1
ATOM 621 C CA . GLY A 1 80 ? 18.372 3.037 -11.369 1.00 87.56 80 GLY A CA 1
ATOM 622 C C . GLY A 1 80 ? 17.396 3.869 -10.545 1.00 87.56 80 GLY A C 1
ATOM 623 O O . GLY A 1 80 ? 16.446 3.375 -9.945 1.00 87.56 80 GLY A O 1
ATOM 624 N N . CYS A 1 81 ? 17.629 5.182 -10.496 1.00 86.81 81 CYS A N 1
ATOM 625 C CA . CYS A 1 81 ? 16.865 6.081 -9.623 1.00 86.81 81 CYS A CA 1
ATOM 626 C C . CYS A 1 81 ? 15.365 6.119 -9.955 1.00 86.81 81 CYS A C 1
ATOM 628 O O . CYS A 1 81 ? 14.547 6.308 -9.059 1.00 86.81 81 CYS A O 1
ATOM 630 N N . ARG A 1 82 ? 14.989 5.909 -11.226 1.00 87.38 82 ARG A N 1
ATOM 631 C CA . ARG A 1 82 ? 13.578 5.875 -11.654 1.00 87.38 82 ARG A CA 1
ATOM 632 C C . ARG A 1 82 ? 12.804 4.654 -11.140 1.00 87.38 82 ARG A C 1
ATOM 634 O O . ARG A 1 82 ? 11.579 4.691 -11.167 1.00 87.38 82 ARG A O 1
ATOM 641 N N . ASP A 1 83 ? 13.471 3.641 -10.584 1.00 89.19 83 ASP A N 1
ATOM 642 C CA . ASP A 1 83 ? 12.799 2.468 -10.007 1.00 89.19 83 ASP A CA 1
ATOM 643 C C . ASP A 1 83 ? 12.010 2.826 -8.735 1.00 89.19 83 ASP A C 1
ATOM 645 O O . ASP A 1 83 ? 11.102 2.098 -8.336 1.00 89.19 83 ASP A O 1
ATOM 649 N N . VAL A 1 84 ? 12.295 3.981 -8.112 1.00 90.19 84 VAL A N 1
ATOM 650 C CA . VAL A 1 84 ? 11.527 4.476 -6.958 1.00 90.19 84 VAL A CA 1
ATOM 651 C C . VAL A 1 84 ? 10.044 4.653 -7.292 1.00 90.19 84 VAL A C 1
ATOM 653 O O . VAL A 1 84 ? 9.196 4.361 -6.455 1.00 90.19 84 VAL A O 1
ATOM 656 N N . TYR A 1 85 ? 9.713 5.077 -8.516 1.00 90.12 85 TYR A N 1
ATOM 657 C CA . TYR A 1 85 ? 8.327 5.266 -8.947 1.00 90.12 85 TYR A CA 1
ATOM 658 C C . TYR A 1 85 ? 7.587 3.934 -9.047 1.00 90.12 85 TYR A C 1
ATOM 660 O O . TYR A 1 85 ? 6.454 3.821 -8.579 1.00 90.12 85 TYR A O 1
ATOM 668 N N . TYR A 1 86 ? 8.260 2.914 -9.575 1.00 89.25 86 TYR A N 1
ATOM 669 C CA . TYR A 1 86 ? 7.748 1.552 -9.643 1.00 89.25 86 TYR A CA 1
ATOM 670 C C . TYR A 1 86 ? 7.527 0.954 -8.247 1.00 89.25 86 TYR A C 1
ATOM 672 O O . TYR A 1 86 ? 6.488 0.357 -7.966 1.00 89.25 86 TYR A O 1
ATOM 680 N N . VAL A 1 87 ? 8.463 1.181 -7.319 1.00 92.00 87 VAL A N 1
ATOM 681 C CA . VAL A 1 87 ? 8.299 0.767 -5.917 1.00 92.00 87 VAL A CA 1
ATOM 682 C C . VAL A 1 87 ? 7.118 1.489 -5.265 1.00 92.00 87 VAL A C 1
ATOM 684 O O . VAL A 1 87 ? 6.299 0.842 -4.619 1.00 92.00 87 VAL A O 1
ATOM 687 N N . LEU A 1 88 ? 6.987 2.807 -5.449 1.00 92.31 88 LEU A N 1
ATOM 688 C CA . LEU A 1 88 ? 5.870 3.586 -4.901 1.00 92.31 88 LEU A CA 1
ATOM 689 C C . LEU A 1 88 ? 4.515 3.096 -5.422 1.00 92.31 88 LEU A C 1
ATOM 691 O O . LEU A 1 88 ? 3.573 2.978 -4.637 1.00 92.31 88 LEU A O 1
ATOM 695 N N . TYR A 1 89 ? 4.426 2.760 -6.710 1.00 92.25 89 TYR A N 1
ATOM 696 C CA . TYR A 1 89 ? 3.240 2.125 -7.280 1.00 92.25 89 TYR A CA 1
ATOM 697 C C . TYR A 1 89 ? 2.885 0.836 -6.527 1.00 92.25 89 TYR A C 1
ATOM 699 O O . TYR A 1 89 ? 1.756 0.686 -6.049 1.00 92.25 89 TYR A O 1
ATOM 707 N N . TRP A 1 90 ? 3.860 -0.058 -6.337 1.00 93.44 90 TRP A N 1
ATOM 708 C CA . TRP A 1 90 ? 3.641 -1.298 -5.597 1.00 93.44 90 TRP A CA 1
ATOM 709 C C . TRP A 1 90 ? 3.291 -1.063 -4.127 1.00 93.44 90 TRP A C 1
ATOM 711 O O . TRP A 1 90 ? 2.447 -1.784 -3.606 1.00 93.44 90 TRP A O 1
ATOM 721 N N . VAL A 1 91 ? 3.832 -0.039 -3.458 1.00 94.19 91 VAL A N 1
ATOM 722 C CA . VAL A 1 91 ? 3.411 0.322 -2.089 1.00 94.19 91 VAL A CA 1
ATOM 723 C C . VAL A 1 91 ? 1.912 0.638 -2.044 1.00 94.19 91 VAL A C 1
ATOM 725 O O . VAL A 1 91 ? 1.204 0.138 -1.164 1.00 94.19 91 VAL A O 1
ATOM 728 N N . VAL A 1 92 ? 1.398 1.423 -2.998 1.00 93.69 92 VAL A N 1
ATOM 729 C CA . VAL A 1 92 ? -0.039 1.742 -3.073 1.00 93.69 92 VAL A CA 1
ATOM 730 C C . VAL A 1 92 ? -0.860 0.489 -3.397 1.00 93.69 92 VAL A C 1
ATOM 732 O O . VAL A 1 92 ? -1.872 0.234 -2.740 1.00 93.69 92 VAL A O 1
ATOM 735 N N . ALA A 1 93 ? -0.403 -0.332 -4.346 1.00 93.69 93 ALA A N 1
ATOM 736 C CA . ALA A 1 93 ? -1.061 -1.587 -4.706 1.00 93.69 93 ALA A CA 1
ATOM 737 C C . ALA A 1 93 ? -1.139 -2.561 -3.515 1.00 93.69 93 ALA A C 1
ATOM 739 O O . ALA A 1 93 ? -2.220 -3.046 -3.181 1.00 93.69 93 ALA A O 1
ATOM 740 N N . PHE A 1 94 ? -0.030 -2.790 -2.805 1.00 93.81 94 PHE A N 1
ATOM 741 C CA . PHE A 1 94 ? 0.005 -3.636 -1.608 1.00 93.81 94 PHE A CA 1
ATOM 742 C C . PHE A 1 94 ? -0.872 -3.095 -0.484 1.00 93.81 94 PHE A C 1
ATOM 744 O O . PHE A 1 94 ? -1.496 -3.871 0.240 1.00 93.81 94 PHE A O 1
ATOM 751 N N . THR A 1 95 ? -0.966 -1.773 -0.357 1.00 93.50 95 THR A N 1
ATOM 752 C CA . THR A 1 95 ? -1.871 -1.137 0.600 1.00 93.50 95 THR A CA 1
ATOM 753 C C . THR A 1 95 ? -3.331 -1.492 0.305 1.00 93.50 95 THR A C 1
ATOM 755 O O . THR A 1 95 ? -4.054 -1.898 1.216 1.00 93.50 95 THR A O 1
ATOM 758 N N . LEU A 1 96 ? -3.754 -1.420 -0.962 1.00 93.31 96 LEU A N 1
ATOM 759 C CA . LEU A 1 96 ? -5.102 -1.817 -1.375 1.00 93.31 96 LEU A CA 1
ATOM 760 C C . LEU A 1 96 ? -5.350 -3.320 -1.171 1.00 93.31 96 LEU A C 1
ATOM 762 O O . LEU A 1 96 ? -6.402 -3.711 -0.654 1.00 93.31 96 LEU A O 1
ATOM 766 N N . ILE A 1 97 ? -4.382 -4.162 -1.546 1.00 94.81 97 ILE A N 1
ATOM 767 C CA . ILE A 1 97 ? -4.460 -5.618 -1.368 1.00 94.81 97 ILE A CA 1
ATOM 768 C C . ILE A 1 97 ? -4.637 -5.955 0.112 1.00 94.81 97 ILE A C 1
ATOM 770 O O . ILE A 1 97 ? -5.547 -6.707 0.453 1.00 94.81 97 ILE A O 1
ATOM 774 N N . ARG A 1 98 ? -3.832 -5.359 1.001 1.00 94.12 98 ARG A N 1
ATOM 775 C CA . ARG A 1 98 ? -3.922 -5.573 2.452 1.00 94.12 98 ARG A CA 1
ATOM 776 C C . ARG A 1 98 ? -5.332 -5.316 2.968 1.00 94.12 98 ARG A C 1
ATOM 778 O O . ARG A 1 98 ? -5.897 -6.170 3.644 1.00 94.12 98 ARG A O 1
ATOM 785 N N . ILE A 1 99 ? -5.900 -4.154 2.649 1.00 92.88 99 ILE A N 1
ATOM 786 C CA . ILE A 1 99 ? -7.237 -3.772 3.128 1.00 92.88 99 ILE A CA 1
ATOM 787 C C . ILE A 1 99 ? -8.291 -4.723 2.564 1.00 92.88 99 ILE A C 1
ATOM 789 O O . ILE A 1 99 ? -9.175 -5.173 3.289 1.00 92.88 99 ILE A O 1
ATOM 793 N N . THR A 1 100 ? -8.174 -5.074 1.283 1.00 92.62 100 THR A N 1
ATOM 794 C CA . THR A 1 100 ? -9.105 -5.990 0.618 1.00 92.62 100 THR A CA 1
ATOM 795 C C . THR A 1 100 ? -9.067 -7.372 1.261 1.00 92.62 100 THR A C 1
ATOM 797 O O . THR A 1 100 ? -10.114 -7.909 1.608 1.00 92.62 100 THR A O 1
ATOM 800 N N . VAL A 1 101 ? -7.879 -7.931 1.494 1.00 94.69 101 VAL A N 1
ATOM 801 C CA . VAL A 1 101 ? -7.715 -9.234 2.152 1.00 94.69 101 VAL A CA 1
ATOM 802 C C . VAL A 1 101 ? -8.230 -9.184 3.591 1.00 94.69 101 VAL A C 1
ATOM 804 O O . VAL A 1 101 ? -8.989 -10.062 4.000 1.00 94.69 101 VAL A O 1
ATOM 807 N N . MET A 1 102 ? -7.894 -8.142 4.353 1.00 93.81 102 MET A N 1
ATOM 808 C CA . MET A 1 102 ? -8.373 -7.997 5.729 1.00 93.81 102 MET A CA 1
ATOM 809 C C . MET A 1 102 ? -9.905 -7.909 5.803 1.00 93.81 102 MET A C 1
ATOM 811 O O . MET A 1 102 ? -10.508 -8.648 6.577 1.00 93.81 102 MET A O 1
ATOM 815 N N . ASN A 1 103 ? -10.541 -7.086 4.965 1.00 92.06 103 ASN A N 1
ATOM 816 C CA . ASN A 1 103 ? -11.983 -6.820 5.044 1.00 92.06 103 ASN A CA 1
ATOM 817 C C . ASN A 1 103 ? -12.843 -7.877 4.331 1.00 92.06 103 ASN A C 1
ATOM 819 O O . ASN A 1 103 ? -13.959 -8.162 4.756 1.00 92.06 103 ASN A O 1
ATOM 823 N N . LYS A 1 104 ? -12.371 -8.441 3.212 1.00 92.56 104 LYS A N 1
ATOM 824 C CA . LYS A 1 104 ? -13.161 -9.364 2.373 1.00 92.56 104 LYS A CA 1
ATOM 825 C C . LYS A 1 104 ? -12.845 -10.835 2.607 1.00 92.56 104 LYS A C 1
ATOM 827 O O . LYS A 1 104 ? -13.654 -11.668 2.218 1.00 92.56 104 LYS A O 1
ATOM 832 N N . VAL A 1 105 ? -11.712 -11.160 3.231 1.00 94.75 105 VAL A N 1
ATOM 833 C CA . VAL A 1 105 ? -11.296 -12.552 3.470 1.00 94.75 105 VAL A CA 1
ATOM 834 C C . VAL A 1 105 ? -11.161 -12.837 4.964 1.00 94.75 105 VAL A C 1
ATOM 836 O O . VAL A 1 105 ? -11.822 -13.735 5.480 1.00 94.75 105 VAL A O 1
ATOM 839 N N . LEU A 1 106 ? -10.348 -12.062 5.685 1.00 93.81 106 LEU A N 1
ATOM 840 C CA . LEU A 1 106 ? -10.026 -12.368 7.084 1.00 93.81 106 LEU A CA 1
ATOM 841 C C . LEU A 1 106 ? -11.144 -11.985 8.061 1.00 93.81 106 LEU A C 1
ATOM 843 O O . LEU A 1 106 ? -11.423 -12.748 8.983 1.00 93.81 106 LEU A O 1
ATOM 847 N N . GLU A 1 107 ? -11.814 -10.847 7.864 1.00 93.56 107 GLU A N 1
ATOM 848 C CA . GLU A 1 107 ? -12.986 -10.470 8.661 1.00 93.56 107 GLU A CA 1
ATOM 849 C C . GLU A 1 107 ? -14.123 -11.507 8.581 1.00 93.56 107 GLU A C 1
ATOM 851 O O . GLU A 1 107 ? -14.575 -11.953 9.643 1.00 93.56 107 GLU A O 1
ATOM 856 N N . PRO A 1 108 ? -14.596 -11.938 7.392 1.00 93.31 108 PRO A N 1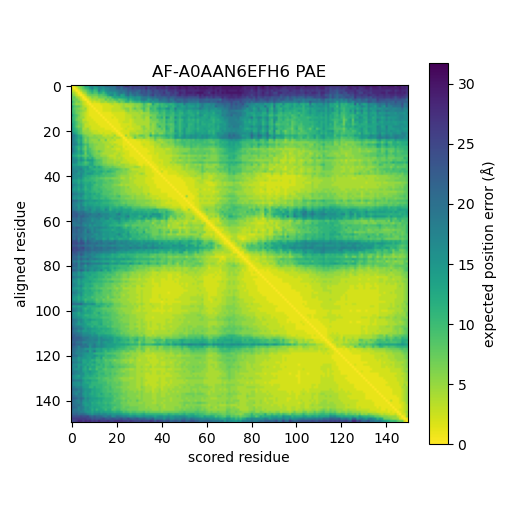
ATOM 857 C CA . PRO A 1 108 ? -15.644 -12.951 7.329 1.00 93.31 108 PRO A CA 1
ATOM 858 C C . PRO A 1 108 ? -15.184 -14.291 7.906 1.00 93.31 108 PRO A C 1
ATOM 860 O O . PRO A 1 108 ? -15.969 -14.940 8.592 1.00 93.31 108 PRO A O 1
ATOM 863 N N . LEU A 1 109 ? -13.913 -14.671 7.727 1.00 93.75 109 LEU A N 1
ATOM 864 C CA . LEU A 1 109 ? -13.352 -15.878 8.339 1.00 93.75 109 LEU A CA 1
ATOM 865 C C . LEU A 1 109 ? -13.379 -15.811 9.876 1.00 93.75 109 LEU A C 1
ATOM 867 O O . LEU A 1 109 ? -13.780 -16.772 10.531 1.00 93.75 109 LEU A O 1
ATOM 871 N N . ALA A 1 110 ? -13.019 -14.666 10.463 1.00 93.56 110 ALA A N 1
ATOM 872 C CA . ALA A 1 110 ? -13.064 -14.460 11.910 1.00 93.56 110 ALA A CA 1
ATOM 873 C C . ALA A 1 110 ? -14.495 -14.523 12.461 1.00 93.56 110 ALA A C 1
ATOM 875 O O . ALA A 1 110 ? -14.740 -15.124 13.509 1.00 93.56 110 ALA A O 1
ATOM 876 N N . ARG A 1 111 ? -15.452 -13.914 11.749 1.00 92.44 111 ARG A N 1
ATOM 877 C CA . ARG A 1 111 ? -16.872 -13.939 12.127 1.00 92.44 111 ARG A CA 1
ATOM 878 C C . ARG A 1 111 ? -17.463 -15.337 11.999 1.00 92.44 111 ARG A C 1
ATOM 880 O O . ARG A 1 111 ? -18.210 -15.754 12.880 1.00 92.44 111 ARG A O 1
ATOM 887 N N . TRP A 1 112 ? -17.096 -16.071 10.950 1.00 93.00 112 TRP A N 1
ATOM 888 C CA . TRP A 1 112 ? -17.499 -17.465 10.774 1.00 93.00 112 TRP A CA 1
ATOM 889 C C . TRP A 1 112 ? -16.936 -18.364 11.882 1.00 93.00 112 TRP A C 1
ATOM 891 O O . TRP A 1 112 ? -17.645 -19.222 12.396 1.00 93.00 112 TRP A O 1
ATOM 901 N N . GLY A 1 113 ? -15.718 -18.079 12.352 1.00 90.75 113 GLY A N 1
ATOM 902 C CA . GLY A 1 113 ? -15.127 -18.695 13.544 1.00 90.75 113 GLY A CA 1
ATOM 903 C C . GLY A 1 113 ? -15.739 -18.258 14.887 1.00 90.75 113 GLY A C 1
ATOM 904 O O . GLY A 1 113 ? -15.193 -18.597 15.935 1.00 90.75 113 GLY A O 1
ATOM 905 N N . GLY A 1 114 ? -16.838 -17.492 14.894 1.00 91.94 114 GLY A N 1
ATOM 906 C CA . GLY A 1 114 ? -17.572 -17.112 16.107 1.00 91.94 114 GLY A CA 1
ATOM 907 C C . GLY A 1 114 ? -17.024 -15.892 16.857 1.00 91.94 114 GLY A C 1
ATOM 908 O O . GLY A 1 114 ? -17.451 -15.612 17.980 1.00 91.94 114 GLY A O 1
ATOM 909 N N . VAL A 1 115 ? -16.090 -15.130 16.276 1.00 91.25 115 VAL A N 1
ATOM 910 C CA . VAL A 1 115 ? -15.560 -13.917 16.914 1.00 91.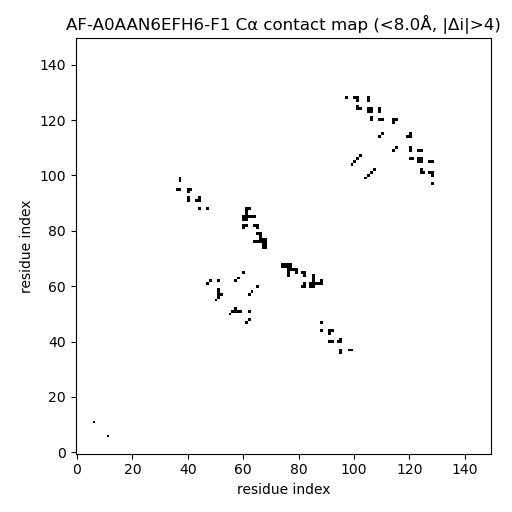25 115 VAL A CA 1
ATOM 911 C C . VAL A 1 115 ? -16.563 -12.769 16.774 1.00 91.25 115 VAL A C 1
ATOM 913 O O . VAL A 1 115 ? -16.693 -12.156 15.718 1.00 91.25 115 VAL A O 1
ATOM 916 N N . SER A 1 116 ? -17.252 -12.435 17.866 1.00 87.12 116 SER A N 1
ATOM 917 C CA . SER A 1 116 ? -18.269 -11.369 17.888 1.00 87.12 116 SER A CA 1
ATOM 918 C C . SER A 1 116 ? -17.710 -9.966 18.160 1.00 87.12 116 SER A C 1
ATOM 920 O O . SER A 1 116 ? -18.319 -8.962 17.795 1.00 87.12 116 SER A O 1
ATOM 922 N N . SER A 1 117 ? -16.545 -9.862 18.807 1.00 93.19 117 SER A N 1
ATOM 923 C CA . SER A 1 117 ? -15.959 -8.572 19.187 1.00 93.19 117 SER A CA 1
ATOM 924 C C . SER A 1 117 ? -15.181 -7.948 18.028 1.00 93.19 117 SER A C 1
ATOM 926 O O . SER A 1 117 ? -14.148 -8.484 17.630 1.00 93.19 117 SER A O 1
ATOM 928 N N . SER A 1 118 ? -15.609 -6.766 17.571 1.00 88.56 118 SER A N 1
ATOM 929 C CA . SER A 1 118 ? -14.939 -5.997 16.506 1.00 88.56 118 SER A CA 1
ATOM 930 C C . SER A 1 118 ? -13.428 -5.830 16.750 1.00 88.56 118 SER A C 1
ATOM 932 O O . SER A 1 118 ? -12.619 -6.154 15.888 1.00 88.56 118 SER A O 1
ATOM 934 N N . ARG A 1 119 ? -13.014 -5.489 17.981 1.00 90.81 119 ARG A N 1
ATOM 935 C CA . ARG A 1 119 ? -11.587 -5.370 18.344 1.00 90.81 119 ARG A CA 1
ATOM 936 C C . ARG A 1 119 ? -10.805 -6.672 18.132 1.00 90.81 119 ARG A C 1
ATOM 938 O O . ARG A 1 119 ? -9.637 -6.632 17.751 1.00 90.81 119 ARG A O 1
ATOM 945 N N . LYS A 1 120 ? -11.415 -7.825 18.429 1.00 92.56 120 LYS A N 1
ATOM 946 C CA . LYS A 1 120 ? -10.775 -9.134 18.234 1.00 92.56 120 LYS A CA 1
ATOM 947 C C . LYS A 1 120 ? -10.701 -9.491 16.748 1.00 92.56 120 LYS A C 1
ATOM 949 O O . LYS A 1 120 ? -9.674 -10.010 16.328 1.00 92.56 120 LYS A O 1
ATOM 954 N N . VAL A 1 121 ? -11.729 -9.153 15.967 1.00 94.06 121 VAL A N 1
ATOM 955 C CA . VAL A 1 121 ? -11.740 -9.321 14.504 1.00 94.06 121 VAL A CA 1
ATOM 956 C C . VAL A 1 121 ? -10.625 -8.504 13.849 1.00 94.06 121 VAL A C 1
ATOM 958 O O . VAL A 1 121 ? -9.853 -9.061 13.076 1.00 94.06 121 VAL A O 1
ATOM 961 N N . THR A 1 122 ? -10.464 -7.225 14.209 1.00 91.62 122 THR A N 1
ATOM 962 C CA . THR A 1 122 ? -9.377 -6.383 13.675 1.00 91.62 122 THR A CA 1
ATOM 963 C C . THR A 1 122 ? -8.006 -6.985 13.971 1.00 91.62 122 THR A C 1
ATOM 965 O O . THR A 1 122 ? -7.196 -7.141 13.062 1.00 91.62 122 THR A O 1
ATOM 968 N N . ARG A 1 123 ? -7.763 -7.407 15.220 1.00 93.00 123 ARG A N 1
ATOM 969 C CA . ARG A 1 123 ? -6.502 -8.060 15.608 1.00 93.00 123 ARG A CA 1
ATOM 970 C C . ARG A 1 123 ? -6.262 -9.360 14.847 1.00 93.00 123 ARG A C 1
ATOM 972 O O . ARG A 1 123 ? -5.141 -9.615 14.423 1.00 93.00 123 ARG A O 1
ATOM 979 N N . PHE A 1 124 ? -7.299 -10.178 14.670 1.00 94.38 124 PHE A N 1
ATOM 980 C CA . PHE A 1 124 ? -7.204 -11.393 13.865 1.00 94.38 124 PHE A CA 1
ATOM 981 C C . PHE A 1 124 ? -6.817 -11.063 12.421 1.00 94.38 124 PHE A C 1
ATOM 983 O O . PHE A 1 124 ? -5.914 -11.692 11.882 1.00 94.38 124 PHE A O 1
ATOM 990 N N . GLY A 1 125 ? -7.437 -10.045 11.820 1.00 94.44 125 GLY A N 1
ATOM 991 C CA . GLY A 1 125 ? -7.091 -9.580 10.478 1.00 94.44 125 GLY A CA 1
ATOM 992 C C . GLY A 1 125 ? -5.643 -9.096 10.371 1.00 94.44 125 GLY A C 1
ATOM 993 O O . GLY A 1 125 ? -4.958 -9.439 9.413 1.00 94.44 125 GLY A O 1
ATOM 994 N N . GLU A 1 126 ? -5.153 -8.343 11.358 1.00 93.25 126 GLU A N 1
ATOM 995 C CA . GLU A 1 126 ? -3.765 -7.861 11.391 1.00 93.25 126 GLU A CA 1
ATOM 996 C C . GLU A 1 126 ? -2.761 -9.017 11.426 1.00 93.25 126 GLU A C 1
ATOM 998 O O . GLU A 1 126 ? -1.809 -9.028 10.647 1.00 93.25 126 GLU A O 1
ATOM 1003 N N . GLN A 1 127 ? -2.989 -10.007 12.292 1.00 95.69 127 GLN A N 1
ATOM 1004 C CA . GLN A 1 127 ? -2.113 -11.176 12.400 1.00 95.69 127 GLN A CA 1
ATOM 1005 C C . GLN A 1 127 ? -2.246 -12.101 11.186 1.00 95.69 127 GLN A C 1
ATOM 1007 O O . GLN A 1 127 ? -1.248 -12.571 10.644 1.00 95.69 127 GLN A O 1
ATOM 1012 N N . GLY A 1 128 ? -3.472 -12.323 10.711 1.00 95.69 128 GLY A N 1
ATOM 1013 C CA . GLY A 1 128 ? -3.742 -13.128 9.524 1.00 95.69 128 GLY A CA 1
ATOM 1014 C C . GLY A 1 128 ? -3.095 -12.542 8.271 1.00 95.69 128 GLY A C 1
ATOM 1015 O O . GLY A 1 128 ? -2.537 -13.289 7.472 1.00 95.69 128 GLY A O 1
ATOM 1016 N N . TRP A 1 129 ? -3.083 -11.212 8.123 1.00 95.38 129 TRP A N 1
ATOM 1017 C CA . TRP A 1 129 ? -2.380 -10.551 7.023 1.00 95.38 129 TRP A CA 1
ATOM 1018 C C . TRP A 1 129 ? -0.879 -10.846 7.045 1.00 95.38 129 TRP A C 1
ATOM 1020 O O . TRP A 1 129 ? -0.315 -11.150 5.996 1.00 95.38 129 TRP A O 1
ATOM 1030 N N . LEU A 1 130 ? -0.238 -10.807 8.220 1.00 96.06 130 LEU A N 1
ATOM 1031 C CA . LEU A 1 130 ? 1.179 -11.160 8.346 1.00 96.06 130 LEU A CA 1
ATOM 1032 C C . LEU A 1 130 ? 1.428 -12.599 7.887 1.00 96.06 130 LEU A C 1
ATOM 1034 O O . LEU A 1 130 ? 2.339 -12.831 7.100 1.00 96.06 130 LEU A O 1
ATOM 1038 N N . VAL A 1 131 ? 0.591 -13.549 8.316 1.00 96.56 131 VAL A N 1
ATOM 1039 C CA . VAL A 1 131 ? 0.703 -14.959 7.906 1.00 96.56 131 VAL A CA 1
ATOM 1040 C C . VAL A 1 131 ? 0.587 -15.103 6.387 1.00 96.56 131 VAL A C 1
ATOM 1042 O O . VAL A 1 131 ? 1.461 -15.702 5.764 1.00 96.56 131 VAL A O 1
ATOM 1045 N N . VAL A 1 132 ? -0.447 -14.512 5.777 1.00 95.88 132 VAL A N 1
ATOM 1046 C CA . VAL A 1 132 ? -0.651 -14.543 4.318 1.00 95.88 132 VAL A CA 1
ATOM 1047 C C . VAL A 1 132 ? 0.551 -13.943 3.587 1.00 95.88 132 VAL A C 1
ATOM 1049 O O . VAL A 1 132 ? 1.080 -14.553 2.658 1.00 95.88 132 VAL A O 1
ATOM 1052 N N . TYR A 1 133 ? 1.012 -12.772 4.030 1.00 95.12 133 TYR A N 1
ATOM 1053 C CA . TYR A 1 133 ? 2.147 -12.079 3.432 1.00 95.12 133 TYR A CA 1
ATOM 1054 C C . TYR A 1 133 ? 3.433 -12.911 3.505 1.00 95.12 133 TYR A C 1
ATOM 1056 O O . TYR A 1 133 ? 4.111 -13.075 2.490 1.00 95.12 133 TYR A O 1
ATOM 1064 N N . TYR A 1 134 ? 3.758 -13.471 4.674 1.00 95.69 134 TYR A N 1
ATOM 1065 C CA . TYR A 1 134 ? 4.975 -14.261 4.851 1.00 95.69 134 TYR A CA 1
ATOM 1066 C C . TYR A 1 134 ? 4.949 -15.558 4.051 1.00 95.69 134 TYR A C 1
ATOM 1068 O O . TYR A 1 134 ? 5.957 -15.881 3.433 1.00 95.69 134 TYR A O 1
ATOM 1076 N N . ILE A 1 135 ? 3.820 -16.273 4.007 1.00 97.06 135 ILE A N 1
ATOM 1077 C CA . ILE A 1 135 ? 3.712 -17.517 3.230 1.00 97.06 135 ILE A CA 1
ATOM 1078 C C . ILE A 1 135 ? 3.941 -17.240 1.744 1.00 97.06 135 ILE A C 1
ATOM 1080 O O . ILE A 1 135 ? 4.765 -17.906 1.116 1.00 97.06 135 ILE A O 1
ATOM 1084 N N . ILE A 1 136 ? 3.252 -16.241 1.183 1.00 96.06 136 ILE A N 1
ATOM 1085 C CA . ILE A 1 136 ? 3.375 -15.903 -0.241 1.00 96.06 136 ILE A CA 1
ATOM 1086 C C . ILE A 1 136 ? 4.795 -15.425 -0.548 1.00 96.06 136 ILE A C 1
ATOM 1088 O O . ILE A 1 136 ? 5.433 -15.955 -1.453 1.00 96.06 136 ILE A O 1
ATOM 1092 N N . SER A 1 137 ? 5.310 -14.464 0.224 1.00 94.06 137 SER A N 1
ATOM 1093 C CA . SER A 1 137 ? 6.640 -13.888 0.002 1.00 94.06 137 SER A CA 1
ATOM 1094 C C . SER A 1 137 ? 7.747 -14.933 0.133 1.00 94.06 137 SER A C 1
ATOM 1096 O O . SER A 1 137 ? 8.638 -14.998 -0.709 1.00 94.06 137 SER A O 1
ATOM 1098 N N . ASN A 1 138 ? 7.665 -15.811 1.135 1.00 94.50 138 ASN A N 1
ATOM 1099 C CA . ASN A 1 138 ? 8.641 -16.878 1.321 1.00 94.50 138 ASN A CA 1
ATOM 1100 C C . ASN A 1 138 ? 8.577 -17.911 0.188 1.00 94.50 138 ASN A C 1
ATOM 1102 O O . ASN A 1 138 ? 9.616 -18.270 -0.356 1.00 94.50 138 ASN A O 1
ATOM 1106 N N . THR A 1 139 ? 7.376 -18.325 -0.227 1.00 96.62 139 THR A N 1
ATOM 1107 C CA . THR A 1 139 ? 7.200 -19.276 -1.338 1.00 96.62 139 THR A CA 1
ATOM 1108 C C . THR A 1 139 ? 7.728 -18.703 -2.652 1.00 96.62 139 THR A C 1
ATOM 1110 O O . THR A 1 139 ? 8.480 -19.371 -3.356 1.00 96.62 139 THR A O 1
ATOM 1113 N N . VAL A 1 140 ? 7.388 -17.449 -2.962 1.00 95.00 140 VAL A N 1
ATOM 1114 C CA . VAL A 1 140 ? 7.893 -16.749 -4.152 1.00 95.00 140 VAL A CA 1
ATOM 1115 C C . VAL A 1 140 ? 9.408 -16.566 -4.070 1.00 95.00 140 VAL A C 1
ATOM 1117 O O . VAL A 1 140 ? 10.097 -16.815 -5.052 1.00 95.00 140 VAL A O 1
ATOM 1120 N N . GLY A 1 141 ? 9.942 -16.188 -2.907 1.00 93.56 141 GLY A N 1
ATOM 1121 C CA . GLY A 1 141 ? 11.381 -16.045 -2.691 1.00 93.56 141 GLY A CA 1
ATOM 1122 C C . GLY A 1 141 ? 12.138 -17.351 -2.934 1.00 93.56 141 GLY A C 1
ATOM 1123 O O . GLY A 1 141 ? 13.101 -17.360 -3.695 1.00 93.56 141 GLY A O 1
ATOM 1124 N N . MET A 1 142 ? 11.664 -18.463 -2.361 1.00 95.12 142 MET A N 1
ATOM 1125 C CA . MET A 1 142 ? 12.239 -19.793 -2.597 1.00 95.12 142 MET A CA 1
ATOM 1126 C C . MET A 1 142 ? 12.143 -20.203 -4.068 1.00 95.12 142 MET A C 1
ATOM 1128 O O . MET A 1 142 ? 13.110 -20.723 -4.619 1.00 95.12 142 MET A O 1
ATOM 1132 N N . TYR A 1 143 ? 11.004 -19.938 -4.717 1.00 94.69 143 TYR A N 1
ATOM 1133 C CA . TYR A 1 143 ? 10.823 -20.219 -6.138 1.00 94.69 143 TYR A CA 1
ATOM 1134 C C . TYR A 1 143 ? 11.844 -19.460 -6.990 1.00 94.69 143 TYR A C 1
ATOM 1136 O O . TYR A 1 143 ? 12.579 -20.083 -7.751 1.00 94.69 143 TYR A O 1
ATOM 1144 N N 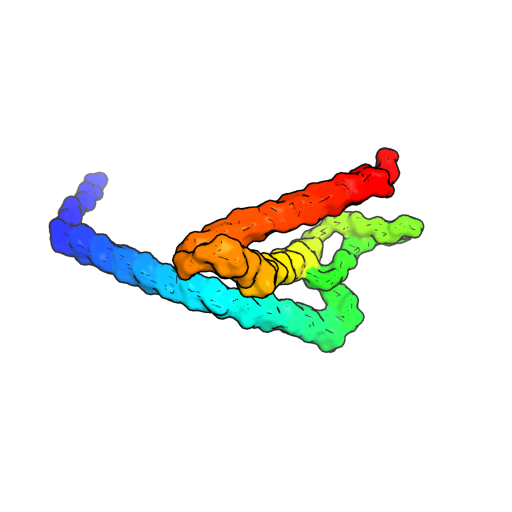. VAL A 1 144 ? 11.963 -18.142 -6.801 1.00 91.75 144 VAL A N 1
ATOM 1145 C CA . VAL A 1 144 ? 12.942 -17.316 -7.521 1.00 91.75 144 VAL A CA 1
ATOM 1146 C C . VAL A 1 144 ? 14.352 -17.866 -7.314 1.00 91.75 144 VAL A C 1
ATOM 1148 O O . VAL A 1 144 ? 15.024 -18.162 -8.299 1.00 91.75 144 VAL A O 1
ATOM 1151 N N . MET A 1 145 ? 14.760 -18.112 -6.065 1.00 91.62 145 MET A N 1
ATOM 1152 C CA . MET A 1 145 ? 16.081 -18.672 -5.742 1.00 91.62 145 MET A CA 1
ATOM 1153 C C . MET A 1 145 ? 16.340 -20.029 -6.409 1.00 91.62 145 MET A C 1
ATOM 1155 O O . MET A 1 145 ? 17.466 -20.299 -6.808 1.00 91.62 145 MET A O 1
ATOM 1159 N N . SER A 1 146 ? 15.316 -20.874 -6.554 1.00 92.38 146 SER A N 1
ATOM 1160 C CA . SER A 1 146 ? 15.451 -22.179 -7.215 1.00 92.38 146 SER A CA 1
ATOM 1161 C C . SER A 1 146 ? 15.581 -22.090 -8.739 1.00 92.38 146 SER A C 1
ATOM 1163 O O . SER A 1 146 ? 16.127 -22.994 -9.363 1.00 92.38 146 SER A O 1
ATOM 1165 N N . THR A 1 147 ? 15.070 -21.010 -9.336 1.00 88.69 147 THR A N 1
ATOM 1166 C CA . THR A 1 147 ? 15.050 -20.804 -10.794 1.00 88.69 147 THR A CA 1
ATOM 1167 C C . THR A 1 147 ? 16.189 -19.933 -11.311 1.00 88.69 147 THR A C 1
ATOM 1169 O O . THR A 1 147 ? 16.427 -19.911 -12.518 1.00 88.69 147 THR A O 1
ATOM 1172 N N . GLN A 1 148 ? 16.887 -19.202 -10.436 1.00 79.12 148 GLN A N 1
ATOM 1173 C CA . GLN A 1 148 ? 18.037 -18.407 -10.851 1.00 79.12 148 GLN A CA 1
ATOM 1174 C C . GLN A 1 148 ? 19.246 -19.318 -11.123 1.00 79.12 148 GLN A C 1
ATOM 1176 O O . GLN A 1 148 ? 19.569 -20.156 -10.276 1.00 79.12 148 GLN A O 1
ATOM 1181 N N . PRO A 1 149 ? 19.931 -19.157 -12.273 1.00 71.62 149 PRO A N 1
ATOM 1182 C CA . PRO A 1 149 ? 21.226 -19.786 -12.495 1.00 71.62 149 PRO A CA 1
ATOM 1183 C C . PRO A 1 149 ? 22.198 -19.334 -11.401 1.00 71.62 149 PRO A C 1
ATOM 1185 O O . PRO A 1 149 ? 22.198 -18.156 -11.036 1.00 71.62 149 PRO A O 1
ATOM 1188 N N . HIS A 1 150 ? 22.969 -20.276 -10.861 1.00 58.59 150 HIS A N 1
ATOM 1189 C CA . HIS A 1 150 ? 24.011 -19.994 -9.871 1.00 58.59 150 HIS A CA 1
ATOM 1190 C C . HIS A 1 150 ? 25.125 -19.128 -10.465 1.00 58.59 150 HIS A C 1
ATOM 1192 O O . HIS A 1 150 ? 25.506 -19.395 -11.629 1.00 58.59 150 HIS A O 1
#

Mean predicted aligned error: 8.18 Å

pLDDT: mean 88.96, std 6.76, range [56.91, 97.06]

Sequence (150 aa):
MSERPAKSYFESKADKEAAAKKSSALNQVCQWAVDNQTGWSLALLALIHGYDVVFANKTSPFVHLQHQISGDAEGRFERGCRDVYYVLYWVVAFTLIRITVMNKVLEPLARWGGVSSSRKVTRFGEQGWLVVYYIISNTVGMYVMSTQPH

Nearest PDB structures (foldseek):
  8izf-assembly1_A  TM=7.869E-01  e=1.243E-03  Saccharomyces cerevisiae S288C
  8qtr-assembly1_A  TM=7.677E-01  e=1.899E-03  Saccharomyces cerevisiae

Radius of gyration: 23.95 Å; Cα contacts (8 Å, |Δi|>4): 87; chains: 1; bounding box: 42×56×64 Å